Protein AF-A0A2K0VWP2-F1 (afdb_monomer_lite)

Structure (mmCIF, N/CA/C/O backbone):
data_AF-A0A2K0VWP2-F1
#
_entry.id   AF-A0A2K0VWP2-F1
#
loop_
_atom_site.group_PDB
_atom_site.id
_atom_site.type_symbol
_atom_site.label_atom_id
_atom_site.label_alt_id
_atom_site.label_comp_id
_atom_site.label_asym_id
_atom_site.label_entity_id
_atom_site.label_seq_id
_atom_site.pdbx_PDB_ins_code
_atom_site.Cartn_x
_atom_site.Cartn_y
_atom_site.Cartn_z
_atom_site.occupancy
_atom_site.B_iso_or_equiv
_atom_site.auth_seq_id
_atom_site.auth_comp_id
_atom_site.auth_asym_id
_atom_site.auth_atom_id
_atom_site.pdbx_PDB_model_num
ATOM 1 N N . MET A 1 1 ? -2.428 -5.041 16.290 1.00 59.75 1 MET A N 1
ATOM 2 C CA . MET A 1 1 ? -1.258 -4.763 15.422 1.00 59.75 1 MET A CA 1
ATOM 3 C C . MET A 1 1 ? -1.230 -5.791 14.302 1.00 59.75 1 MET A C 1
ATOM 5 O O . MET A 1 1 ? -1.858 -6.826 14.457 1.00 59.75 1 MET A O 1
ATOM 9 N N . SER A 1 2 ? -0.597 -5.506 13.161 1.00 80.12 2 SER A N 1
ATOM 10 C CA . SER A 1 2 ? -0.564 -6.436 12.016 1.00 80.12 2 SER A CA 1
ATOM 11 C C . SER A 1 2 ? 0.676 -7.342 11.972 1.00 80.12 2 SER A C 1
ATOM 13 O O . SER A 1 2 ? 0.834 -8.120 11.036 1.00 80.12 2 SER A O 1
ATOM 15 N N . ALA A 1 3 ? 1.562 -7.227 12.959 1.00 86.00 3 ALA A N 1
ATOM 16 C CA . ALA A 1 3 ? 2.746 -8.056 13.152 1.00 86.00 3 ALA A CA 1
ATOM 17 C C . ALA A 1 3 ? 2.994 -8.218 14.659 1.00 86.00 3 ALA A C 1
ATOM 19 O O . ALA A 1 3 ? 2.588 -7.343 15.436 1.00 86.00 3 ALA A O 1
ATOM 20 N N . GLU A 1 4 ? 3.650 -9.310 15.047 1.00 85.88 4 GLU A N 1
ATOM 21 C CA . 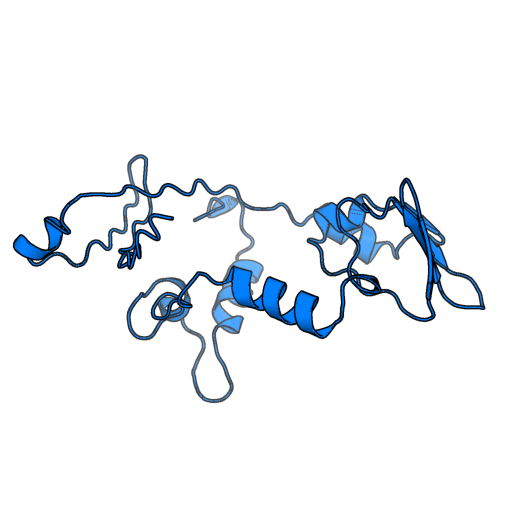GLU A 1 4 ? 4.063 -9.547 16.430 1.00 85.88 4 GLU A CA 1
ATOM 22 C C . GLU A 1 4 ? 5.309 -8.728 16.776 1.00 85.88 4 GLU A C 1
ATOM 24 O O . GLU A 1 4 ? 6.109 -8.373 15.909 1.00 85.88 4 GLU A O 1
ATOM 29 N N . GLY A 1 5 ? 5.481 -8.401 18.059 1.00 85.50 5 GLY A N 1
ATOM 30 C CA . GLY A 1 5 ? 6.591 -7.552 18.505 1.00 85.50 5 GLY A CA 1
ATOM 31 C C . GLY A 1 5 ? 7.973 -8.137 18.195 1.00 85.50 5 GLY A C 1
ATOM 32 O O . GLY A 1 5 ? 8.905 -7.384 17.926 1.00 85.50 5 GLY A O 1
ATOM 33 N N . GLU A 1 6 ? 8.094 -9.466 18.190 1.00 90.00 6 GLU A N 1
ATOM 34 C CA . GLU A 1 6 ? 9.334 -10.185 17.867 1.00 90.00 6 GLU A CA 1
ATOM 35 C C . GLU A 1 6 ? 9.682 -10.181 16.371 1.00 90.00 6 GLU A C 1
ATOM 37 O O . GLU A 1 6 ? 10.857 -10.278 16.017 1.00 90.00 6 GLU A O 1
ATOM 42 N N . ASP A 1 7 ? 8.691 -9.968 15.501 1.00 89.44 7 ASP A N 1
ATOM 43 C CA . ASP A 1 7 ? 8.871 -9.918 14.045 1.00 89.44 7 ASP A CA 1
ATOM 44 C C . ASP A 1 7 ? 9.256 -8.518 13.541 1.00 89.44 7 ASP A C 1
ATOM 46 O O . ASP A 1 7 ? 9.589 -8.327 12.366 1.00 89.44 7 ASP A O 1
ATOM 50 N N . VAL A 1 8 ? 9.193 -7.504 14.410 1.00 89.62 8 VAL A N 1
ATOM 51 C CA . VAL A 1 8 ? 9.391 -6.104 14.033 1.00 89.62 8 VAL A CA 1
ATOM 52 C C . VAL A 1 8 ? 10.726 -5.592 14.556 1.00 89.62 8 VAL A C 1
ATOM 54 O O . VAL A 1 8 ? 10.998 -5.549 15.752 1.00 89.62 8 VAL A O 1
ATOM 57 N N . SER A 1 9 ? 11.557 -5.090 13.641 1.00 92.44 9 SER A N 1
ATOM 58 C CA . SER A 1 9 ? 12.773 -4.367 14.011 1.00 92.44 9 SER A CA 1
ATOM 59 C C . SER A 1 9 ? 12.442 -3.169 14.906 1.00 92.44 9 SER A C 1
ATOM 61 O O . SER A 1 9 ? 11.698 -2.274 14.496 1.00 92.44 9 SER A O 1
ATOM 63 N N . LEU A 1 10 ? 13.077 -3.090 16.081 1.00 93.94 10 LEU A N 1
ATOM 64 C CA . LEU A 1 10 ? 12.957 -1.940 16.984 1.00 93.94 10 LEU A CA 1
ATOM 65 C C . LEU A 1 10 ? 13.283 -0.619 16.275 1.00 93.94 10 LEU A C 1
ATOM 67 O O . LEU A 1 10 ? 12.583 0.372 16.460 1.00 93.94 10 LEU A O 1
ATOM 71 N N . LEU A 1 11 ? 14.307 -0.608 15.416 1.00 94.38 11 LEU A N 1
ATOM 72 C CA . LEU A 1 11 ? 14.656 0.574 14.628 1.00 94.38 11 LEU A CA 1
ATOM 73 C C . LEU A 1 11 ? 13.501 0.989 13.706 1.00 94.38 11 LEU A C 1
ATOM 75 O O . LEU A 1 11 ? 13.171 2.169 13.630 1.00 94.38 11 LEU A O 1
ATOM 79 N N . SER A 1 12 ? 12.862 0.029 13.032 1.00 89.81 12 SER A N 1
ATOM 80 C CA . SER A 1 12 ? 11.698 0.301 12.179 1.00 89.81 12 SER A CA 1
ATOM 81 C C . SER A 1 12 ? 10.517 0.839 12.991 1.00 89.81 12 SER A C 1
ATOM 83 O O . SER A 1 12 ? 9.911 1.839 12.602 1.00 89.81 12 SER A O 1
ATOM 85 N N . ALA A 1 13 ? 10.235 0.240 14.151 1.00 90.81 13 ALA A N 1
ATOM 86 C CA . ALA A 1 13 ? 9.191 0.708 15.057 1.00 90.81 13 ALA A CA 1
ATOM 87 C C . ALA A 1 13 ? 9.438 2.160 15.504 1.00 90.81 13 ALA A C 1
ATOM 89 O O . ALA A 1 13 ? 8.548 3.002 15.385 1.00 90.81 13 ALA A O 1
ATOM 90 N N . VAL A 1 14 ? 10.666 2.484 15.926 1.00 92.00 14 VAL A N 1
ATOM 91 C CA . VAL A 1 14 ? 11.055 3.846 16.326 1.00 92.00 14 VAL A CA 1
ATOM 92 C C . VAL A 1 14 ? 10.947 4.824 15.159 1.00 92.00 14 VAL A C 1
ATOM 94 O O . VAL A 1 14 ? 10.426 5.920 15.343 1.00 92.00 14 VAL A O 1
ATOM 97 N N . ILE A 1 15 ? 11.374 4.443 13.950 1.00 91.44 15 ILE A N 1
ATOM 98 C CA . ILE A 1 15 ? 11.230 5.289 12.755 1.00 91.44 15 ILE A CA 1
ATOM 99 C C . ILE A 1 15 ? 9.754 5.576 12.460 1.00 91.44 15 ILE A C 1
ATOM 101 O O . ILE A 1 15 ? 9.414 6.711 12.131 1.00 91.44 15 ILE A O 1
ATOM 105 N N . ASN A 1 16 ? 8.871 4.582 12.581 1.00 89.06 16 ASN A N 1
ATOM 106 C CA . ASN A 1 16 ? 7.441 4.775 12.343 1.00 89.06 16 ASN A CA 1
ATOM 107 C C . ASN A 1 16 ? 6.817 5.740 13.357 1.00 89.06 16 ASN A C 1
ATOM 109 O O . ASN A 1 16 ? 6.048 6.608 12.953 1.00 89.06 16 ASN A O 1
ATOM 113 N N . VAL A 1 17 ? 7.196 5.653 14.635 1.00 91.06 17 VAL A N 1
ATOM 114 C CA . VAL A 1 17 ? 6.761 6.621 15.657 1.00 91.06 17 VAL A CA 1
ATOM 115 C C . VAL A 1 17 ? 7.359 8.002 15.391 1.00 91.06 17 VAL A C 1
ATOM 117 O O . VAL A 1 17 ? 6.645 8.995 15.414 1.00 91.06 17 VAL A O 1
ATOM 120 N N . ALA A 1 18 ? 8.653 8.090 15.077 1.00 90.31 18 ALA A N 1
ATOM 121 C CA . ALA A 1 18 ? 9.325 9.360 14.798 1.00 90.31 18 ALA A CA 1
ATOM 122 C C . ALA A 1 18 ? 8.698 10.113 13.609 1.00 90.31 18 ALA A C 1
ATOM 124 O O . ALA A 1 18 ? 8.702 11.341 13.580 1.00 90.31 18 ALA A O 1
ATOM 125 N N . ARG A 1 19 ? 8.128 9.384 12.643 1.00 89.25 19 ARG A N 1
ATOM 126 C CA . ARG A 1 19 ? 7.453 9.937 11.458 1.00 89.25 19 ARG A CA 1
ATOM 127 C C . ARG A 1 19 ? 6.053 10.485 11.719 1.00 89.25 19 ARG A C 1
ATOM 129 O O . ARG A 1 19 ? 5.475 11.059 10.804 1.00 89.25 19 ARG A O 1
ATOM 136 N N . THR A 1 20 ? 5.500 10.318 12.918 1.00 88.44 20 THR A N 1
ATOM 137 C CA . THR A 1 20 ? 4.197 10.911 13.255 1.00 88.44 20 THR A CA 1
ATOM 138 C C . THR A 1 20 ? 4.290 12.380 13.639 1.00 88.44 20 THR A C 1
ATOM 140 O O . THR A 1 20 ? 3.258 13.000 13.871 1.00 88.44 20 THR A O 1
ATOM 143 N N . GLY A 1 21 ? 5.505 12.901 13.821 1.00 83.69 21 GLY A N 1
ATOM 144 C CA . GLY A 1 21 ? 5.729 14.317 14.070 1.00 83.69 21 GLY A CA 1
ATOM 145 C C . GLY A 1 21 ? 5.752 15.123 12.775 1.00 83.69 21 GLY A C 1
ATOM 146 O O . GLY A 1 21 ? 6.066 14.605 11.703 1.00 83.69 21 GLY A O 1
ATOM 147 N N . ASP A 1 22 ? 5.478 16.410 12.909 1.00 81.25 22 ASP A N 1
ATOM 148 C CA . ASP A 1 22 ? 5.620 17.426 11.870 1.00 81.25 22 ASP A CA 1
ATOM 149 C C . ASP A 1 22 ? 6.405 18.625 12.462 1.00 81.25 22 ASP A C 1
ATOM 151 O O . ASP A 1 22 ? 6.821 18.565 13.625 1.00 81.25 22 ASP A O 1
ATOM 155 N N . PRO A 1 23 ? 6.697 19.695 11.699 1.00 80.31 23 PRO A N 1
ATOM 156 C CA . PRO A 1 23 ? 7.452 20.836 12.222 1.00 80.31 23 PRO A CA 1
ATOM 157 C C . PRO A 1 23 ? 6.827 21.526 13.449 1.00 80.31 23 PRO A C 1
ATOM 159 O O . PRO A 1 23 ? 7.549 22.189 14.193 1.00 80.31 23 PRO A O 1
ATOM 162 N N . GLU A 1 24 ? 5.519 21.376 13.671 1.00 82.69 24 GLU A N 1
ATOM 163 C CA . GLU A 1 24 ? 4.767 22.001 14.765 1.00 82.69 24 GLU A CA 1
ATOM 164 C C . GLU A 1 24 ? 4.491 21.018 15.920 1.00 82.69 24 GLU A C 1
ATOM 166 O O . GLU A 1 24 ? 4.395 21.425 17.082 1.00 82.69 24 GLU A O 1
ATOM 171 N N . THR A 1 25 ? 4.438 19.713 15.633 1.00 80.00 25 THR A N 1
ATOM 172 C CA . THR A 1 25 ? 4.038 18.662 16.578 1.00 80.00 25 THR A CA 1
ATOM 173 C C . THR A 1 25 ? 5.139 17.624 16.787 1.00 80.00 25 THR A C 1
ATOM 175 O O . THR A 1 25 ? 5.564 16.932 15.862 1.00 80.00 25 THR A O 1
ATOM 178 N N . LYS A 1 26 ? 5.570 17.429 18.042 1.00 85.56 26 LYS A N 1
ATOM 179 C CA . LYS A 1 26 ? 6.543 16.377 18.384 1.00 85.56 26 LYS A CA 1
ATOM 180 C C . LYS A 1 26 ? 5.978 14.981 18.109 1.00 85.56 26 LYS A C 1
ATOM 182 O O . LYS A 1 26 ? 4.847 14.671 18.479 1.00 85.56 26 LYS A O 1
ATOM 187 N N . ALA A 1 27 ? 6.825 14.122 17.548 1.00 87.88 27 ALA A N 1
ATOM 188 C CA . ALA A 1 27 ? 6.541 12.704 17.385 1.00 87.88 27 ALA A CA 1
ATOM 189 C C . ALA A 1 27 ? 6.257 12.033 18.734 1.00 87.88 27 ALA A C 1
ATOM 191 O O . ALA A 1 27 ? 6.979 12.254 19.711 1.00 87.88 27 ALA A O 1
ATOM 192 N N . ARG A 1 28 ? 5.205 11.215 18.784 1.00 87.50 28 ARG A N 1
ATOM 193 C CA . ARG A 1 28 ? 4.745 10.548 20.005 1.00 87.50 28 ARG A CA 1
ATOM 194 C C . ARG A 1 28 ? 3.882 9.339 19.646 1.00 87.50 28 ARG A C 1
ATOM 196 O O . ARG A 1 28 ? 3.167 9.370 18.644 1.00 87.50 28 ARG A O 1
ATOM 203 N N . MET A 1 29 ? 3.936 8.288 20.460 1.00 86.19 29 MET A N 1
ATOM 204 C CA . MET A 1 29 ? 3.212 7.037 20.194 1.00 86.19 29 MET A CA 1
ATOM 205 C C . MET A 1 29 ? 1.695 7.254 20.124 1.00 86.19 29 MET A C 1
ATOM 207 O O . MET A 1 29 ? 1.011 6.637 19.312 1.00 86.19 29 MET A O 1
ATOM 211 N N . GLU A 1 30 ? 1.180 8.195 20.912 1.00 86.88 30 GLU A N 1
ATOM 212 C CA . GLU A 1 30 ? -0.241 8.516 21.022 1.00 86.88 30 GLU A CA 1
ATOM 213 C C . GLU A 1 30 ? -0.854 8.953 19.686 1.00 86.88 30 GLU A C 1
ATOM 215 O O . GLU A 1 30 ? -2.051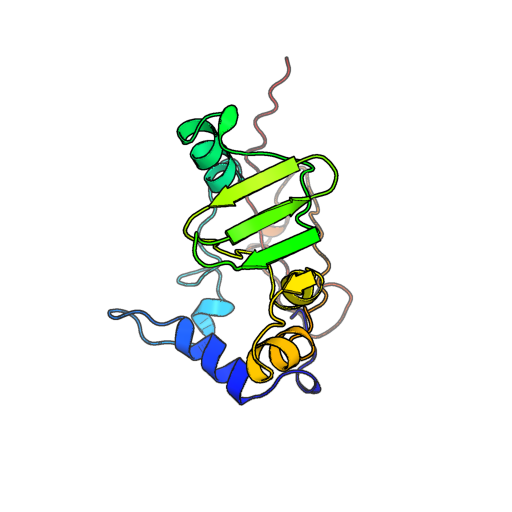 8.773 19.478 1.00 86.88 30 GLU A O 1
ATOM 220 N N . MET A 1 31 ? -0.047 9.477 18.753 1.00 85.50 31 MET A N 1
ATOM 221 C CA . MET A 1 31 ? -0.532 9.817 17.411 1.00 85.50 31 MET A CA 1
ATOM 222 C C . MET A 1 31 ? -0.983 8.576 16.634 1.00 85.50 31 MET A C 1
ATOM 224 O O . MET A 1 31 ? -1.891 8.681 15.815 1.00 85.50 31 MET A O 1
ATOM 228 N N . LEU A 1 32 ? -0.385 7.407 16.878 1.00 85.75 32 LEU A N 1
ATOM 229 C CA . LEU A 1 32 ? -0.740 6.158 16.194 1.00 85.75 32 LEU A CA 1
ATOM 230 C C . LEU A 1 32 ? -1.931 5.448 16.838 1.00 85.75 32 LEU A C 1
ATOM 232 O O . LEU A 1 32 ? -2.621 4.690 16.160 1.00 85.75 32 LEU A O 1
ATOM 236 N N . THR A 1 33 ? -2.145 5.651 18.138 1.00 83.81 33 THR A N 1
ATOM 237 C CA . THR A 1 33 ? -3.098 4.852 18.919 1.00 83.81 33 THR A CA 1
ATOM 238 C C . THR A 1 33 ? -4.399 5.579 19.208 1.00 83.81 33 THR A C 1
ATOM 240 O O . THR A 1 33 ? -5.442 4.935 19.273 1.00 83.81 33 THR A O 1
ATOM 243 N N . ASN A 1 34 ? -4.361 6.900 19.395 1.00 84.12 34 ASN A N 1
ATOM 244 C CA . ASN A 1 34 ? -5.513 7.625 19.912 1.00 84.12 34 ASN A CA 1
ATOM 245 C C . ASN A 1 34 ? -6.480 8.040 18.805 1.00 84.12 34 ASN A C 1
ATOM 247 O O . ASN A 1 3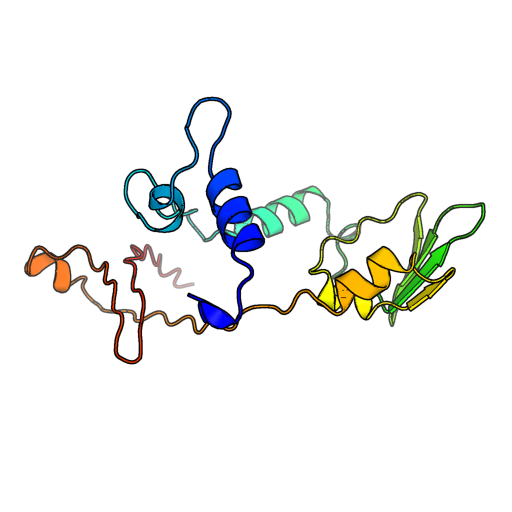4 ? -6.082 8.473 17.720 1.00 84.12 34 ASN A O 1
ATOM 251 N N . VAL A 1 35 ? -7.771 7.998 19.143 1.00 81.56 35 VAL A N 1
ATOM 252 C CA . VAL A 1 35 ? -8.816 8.652 18.352 1.00 81.56 35 VAL A CA 1
ATOM 253 C C . VAL A 1 35 ? -8.758 10.162 18.543 1.00 81.56 35 VAL A C 1
ATOM 255 O O . VAL A 1 35 ? -8.630 10.881 17.571 1.00 81.56 35 VAL A O 1
ATOM 258 N N . LYS A 1 36 ? -8.814 10.668 19.778 1.00 82.94 36 LYS A N 1
ATOM 259 C CA . LYS A 1 36 ? -8.789 12.117 20.030 1.00 82.94 36 LYS A CA 1
ATOM 260 C C . LYS A 1 36 ? -7.362 12.667 19.981 1.00 82.94 36 LYS A C 1
ATOM 262 O O . LYS A 1 36 ? -6.492 12.145 20.685 1.00 82.94 36 LYS A O 1
ATOM 267 N N . ASN A 1 37 ? -7.147 13.761 19.251 1.00 82.25 37 ASN A N 1
ATOM 268 C CA . ASN A 1 37 ? -5.838 14.381 19.021 1.00 82.25 37 ASN A CA 1
ATOM 269 C C . ASN A 1 37 ? -4.799 13.399 18.439 1.00 82.25 37 ASN A C 1
ATOM 271 O O . ASN A 1 37 ? -3.610 13.473 18.781 1.00 82.25 37 ASN A O 1
ATOM 275 N N . GLY A 1 38 ? -5.261 12.447 17.626 1.00 84.62 38 GLY A N 1
ATOM 276 C CA . GLY A 1 38 ? -4.453 11.387 17.028 1.00 84.62 38 GLY A CA 1
ATOM 277 C C . GLY A 1 38 ? -4.875 11.090 15.589 1.00 84.62 38 GLY A C 1
ATOM 278 O O . GLY A 1 38 ? -5.780 11.714 15.041 1.00 84.62 38 GLY A O 1
ATOM 279 N N . SER A 1 39 ? -4.210 10.128 14.950 1.00 82.56 39 SER A N 1
ATOM 280 C CA . SER A 1 39 ? -4.395 9.827 13.518 1.00 82.56 39 SER A CA 1
ATOM 281 C C . SER A 1 39 ? -5.744 9.195 13.158 1.00 82.56 39 SER A C 1
ATOM 283 O O . SER A 1 39 ? -6.060 9.061 11.976 1.00 82.56 39 SER A O 1
ATOM 285 N N . LEU A 1 40 ? -6.538 8.798 14.154 1.00 84.19 40 LEU A N 1
ATOM 286 C CA . LEU A 1 40 ? -7.823 8.125 13.960 1.00 84.19 40 LEU A CA 1
ATOM 287 C C . LEU A 1 40 ? -9.031 9.056 14.169 1.00 84.19 40 LEU A C 1
ATOM 289 O O . LEU A 1 40 ? -10.167 8.578 14.128 1.00 84.19 40 LEU A O 1
ATOM 293 N N . GLU A 1 41 ? -8.794 10.353 14.399 1.00 85.31 41 GLU A N 1
ATOM 294 C CA . GLU A 1 41 ? -9.822 11.342 14.756 1.00 85.31 41 GLU A CA 1
ATOM 295 C C . GLU A 1 41 ? -10.819 11.594 13.626 1.00 85.31 41 GLU A C 1
ATOM 297 O O . GLU A 1 41 ? -12.038 11.548 13.817 1.00 85.31 41 GLU A O 1
ATOM 302 N N . GLU A 1 42 ? -10.290 11.844 12.432 1.00 86.12 42 GLU A N 1
ATOM 303 C CA . GLU A 1 42 ? -11.075 12.303 11.299 1.00 86.12 42 GLU A CA 1
ATOM 304 C C . GLU A 1 42 ? -11.399 11.175 10.325 1.00 86.12 42 GLU A C 1
ATOM 306 O O . GLU A 1 42 ? -10.655 10.207 10.131 1.00 86.12 42 GLU A O 1
ATOM 311 N N . ARG A 1 43 ? -12.552 11.311 9.670 1.00 85.44 43 ARG A N 1
ATOM 312 C CA . ARG A 1 43 ? -12.986 10.409 8.606 1.00 85.44 43 ARG A CA 1
ATOM 313 C C . ARG A 1 43 ? -13.475 11.229 7.430 1.00 85.44 43 ARG A C 1
ATOM 315 O O . ARG A 1 43 ? -14.166 12.226 7.599 1.00 85.44 43 ARG A O 1
ATOM 322 N N . ILE A 1 44 ? -13.160 10.753 6.234 1.00 88.75 44 ILE A N 1
ATOM 323 C CA . ILE A 1 44 ? -13.645 11.349 4.992 1.00 88.75 44 ILE A CA 1
ATOM 324 C C . ILE A 1 44 ? -15.067 10.855 4.740 1.00 88.75 44 ILE A C 1
ATOM 326 O O . ILE A 1 44 ? -15.308 9.645 4.669 1.00 88.75 44 ILE A O 1
ATOM 330 N N . GLU A 1 45 ? -15.999 11.790 4.584 1.00 88.50 45 GLU A N 1
ATOM 331 C CA . GLU A 1 45 ? -17.374 11.493 4.194 1.00 88.50 45 GLU A CA 1
ATOM 332 C C . GLU A 1 45 ? -17.413 10.794 2.822 1.00 88.50 45 GLU A C 1
ATOM 334 O O . GLU A 1 45 ? -16.690 11.148 1.888 1.00 88.50 45 GLU A O 1
ATOM 339 N N . GLY A 1 46 ? -18.204 9.723 2.713 1.00 87.88 46 GLY A N 1
ATOM 340 C CA . GLY A 1 46 ? -18.216 8.845 1.534 1.00 87.88 46 GLY A CA 1
ATOM 341 C C . GLY A 1 46 ? -16.987 7.929 1.397 1.00 87.88 46 GLY A C 1
ATOM 342 O O . GLY A 1 46 ? -16.933 7.113 0.479 1.00 87.88 46 GLY A O 1
ATOM 343 N N . GLY A 1 47 ? -16.029 8.010 2.323 1.00 90.50 47 GLY A N 1
ATOM 344 C CA . GLY A 1 47 ? -14.876 7.120 2.418 1.00 90.50 47 GLY A CA 1
ATOM 345 C C . GLY A 1 47 ? -13.605 7.643 1.731 1.00 90.50 47 GLY A C 1
ATOM 346 O O . GLY A 1 47 ? -13.666 8.382 0.747 1.00 90.50 47 GLY A O 1
ATOM 347 N N . PRO A 1 48 ? -12.416 7.222 2.208 1.00 92.38 48 PRO A N 1
ATOM 348 C CA . PRO A 1 48 ? -11.128 7.730 1.721 1.00 92.38 48 PRO A CA 1
ATOM 349 C C . PRO A 1 48 ? -10.833 7.372 0.256 1.00 92.38 48 PRO A C 1
ATOM 351 O O . PRO A 1 48 ? -10.065 8.067 -0.406 1.00 92.38 48 PRO A O 1
ATOM 354 N N . GLN A 1 49 ? -11.479 6.331 -0.283 1.00 94.75 49 GLN A N 1
ATOM 355 C CA . GLN A 1 49 ? -11.366 5.939 -1.693 1.00 94.75 49 GLN A CA 1
ATOM 356 C C . GLN A 1 49 ? -11.773 7.057 -2.664 1.00 94.75 49 GLN A C 1
ATOM 358 O O . GLN A 1 49 ? -11.256 7.121 -3.779 1.00 94.75 49 GLN A O 1
ATOM 363 N N . ASN A 1 50 ? -12.641 7.978 -2.227 1.00 94.81 50 ASN A N 1
ATOM 364 C CA . ASN A 1 50 ? -13.085 9.104 -3.042 1.00 94.81 50 ASN A CA 1
ATOM 365 C C . ASN A 1 50 ? -11.940 10.031 -3.454 1.00 94.81 50 ASN A C 1
ATOM 367 O O . ASN A 1 50 ? -12.050 10.672 -4.495 1.00 94.81 50 ASN A O 1
ATOM 371 N N . ILE A 1 51 ? -10.836 10.084 -2.698 1.00 95.00 51 ILE A N 1
ATOM 372 C CA . ILE A 1 51 ? -9.646 10.840 -3.114 1.00 95.00 51 ILE A CA 1
ATOM 373 C C . ILE A 1 51 ? -9.118 10.277 -4.438 1.00 95.00 51 ILE A C 1
ATOM 375 O O . ILE A 1 51 ? -8.951 11.019 -5.403 1.00 95.00 51 ILE A O 1
ATOM 379 N N . ALA A 1 52 ? -8.896 8.962 -4.504 1.00 95.19 52 ALA A N 1
ATOM 380 C CA . ALA A 1 52 ? -8.372 8.307 -5.699 1.00 95.19 52 ALA A CA 1
ATOM 381 C C . ALA A 1 52 ? -9.359 8.387 -6.874 1.00 95.19 52 ALA A C 1
ATOM 383 O O . ALA A 1 52 ? -8.947 8.693 -7.990 1.00 95.19 52 ALA A O 1
ATOM 384 N N . ILE A 1 53 ? -10.656 8.178 -6.614 1.00 95.06 53 ILE A N 1
ATOM 385 C CA . ILE A 1 53 ? -11.711 8.253 -7.639 1.00 95.06 53 ILE A CA 1
ATOM 386 C C . ILE A 1 53 ? -11.774 9.660 -8.248 1.00 95.06 53 ILE A C 1
ATOM 388 O O . ILE A 1 53 ? -11.657 9.806 -9.461 1.00 95.06 53 ILE A O 1
ATOM 392 N N . LYS A 1 54 ? -11.859 10.708 -7.419 1.00 95.38 54 LYS A N 1
ATOM 393 C CA . LYS A 1 54 ? -11.933 12.100 -7.898 1.00 95.38 54 LYS A CA 1
ATOM 394 C C . LYS A 1 54 ? -10.661 12.545 -8.620 1.00 95.38 54 LYS A C 1
ATOM 396 O O . LYS A 1 54 ? -10.728 13.368 -9.530 1.00 95.38 54 LYS A O 1
ATOM 401 N N . LEU A 1 55 ? -9.492 12.033 -8.227 1.00 96.31 55 LEU A N 1
ATOM 402 C CA . LEU A 1 55 ? -8.249 12.280 -8.963 1.00 96.31 55 LEU A CA 1
ATOM 403 C C . LEU A 1 55 ? -8.267 11.599 -10.336 1.00 96.31 55 LEU A C 1
ATOM 405 O O . LEU A 1 55 ? -7.889 12.232 -11.319 1.00 96.31 55 LEU A O 1
ATOM 409 N N . ALA A 1 56 ? -8.745 10.355 -10.422 1.00 95.88 56 ALA A N 1
ATOM 410 C CA . ALA A 1 56 ? -8.890 9.651 -11.695 1.00 95.88 56 ALA A CA 1
ATOM 411 C C . ALA A 1 56 ? -9.877 10.363 -12.637 1.00 95.88 56 ALA A C 1
ATOM 413 O O . ALA A 1 56 ? -9.564 10.547 -13.810 1.00 95.88 56 ALA A O 1
ATOM 414 N N . GLU A 1 57 ? -11.012 10.845 -12.120 1.00 95.25 57 GLU A N 1
ATOM 415 C CA . GLU A 1 57 ? -11.978 11.653 -12.883 1.00 95.25 57 GLU A CA 1
ATOM 416 C C . GLU A 1 57 ? -11.329 12.908 -13.484 1.00 95.25 57 GLU A C 1
ATOM 418 O O . GLU 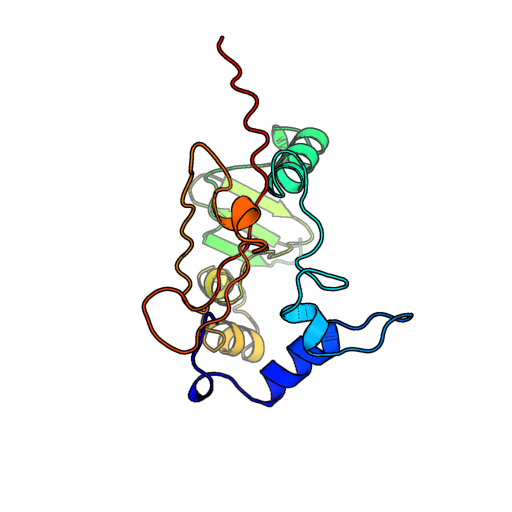A 1 57 ? -11.529 13.209 -14.658 1.00 95.25 57 GLU A O 1
ATOM 423 N N . ARG A 1 58 ? -10.504 13.621 -12.702 1.00 96.81 58 ARG A N 1
ATOM 424 C CA . ARG A 1 58 ? -9.793 14.826 -13.166 1.00 96.81 58 ARG A CA 1
ATOM 425 C C . ARG A 1 58 ? -8.731 14.538 -14.225 1.00 96.81 58 ARG A C 1
ATOM 427 O O . ARG A 1 58 ? -8.477 15.398 -15.061 1.00 96.81 58 ARG A O 1
ATOM 434 N N . LEU A 1 59 ? -8.092 13.370 -14.172 1.00 95.94 59 LEU A N 1
ATOM 435 C CA . LEU A 1 59 ? -7.090 12.947 -15.156 1.00 95.94 59 LEU A CA 1
ATOM 436 C C . LEU A 1 59 ? -7.716 12.458 -16.472 1.00 95.94 59 LEU A C 1
ATOM 438 O O . LEU A 1 59 ? -7.018 12.399 -17.485 1.00 95.94 59 LEU A O 1
ATOM 442 N N . GLY A 1 60 ? -9.005 12.112 -16.458 1.00 93.25 60 GLY A N 1
ATOM 443 C CA . GLY A 1 60 ? -9.732 11.568 -17.601 1.00 93.25 60 GLY A CA 1
ATOM 444 C C . GLY A 1 60 ? -9.578 10.051 -17.758 1.00 93.25 60 GLY A C 1
ATOM 445 O O . GLY A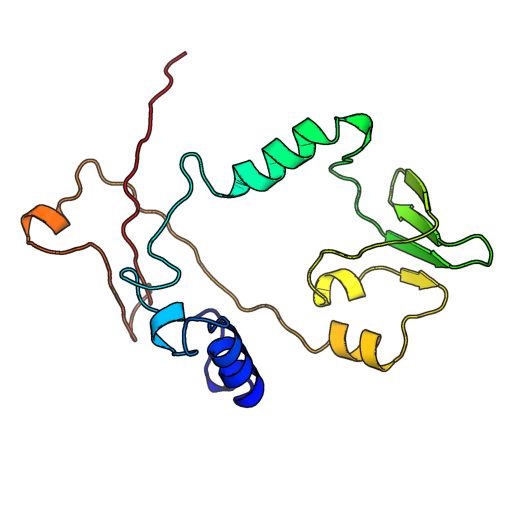 1 60 ? -8.576 9.449 -17.358 1.00 93.25 60 GLY A O 1
ATOM 446 N N . SER A 1 61 ? -10.585 9.427 -18.378 1.00 87.75 61 SER A N 1
ATOM 447 C CA . SER A 1 61 ? -10.669 7.971 -18.579 1.00 87.75 61 SER A CA 1
ATOM 448 C C . SER A 1 61 ? -9.522 7.400 -19.408 1.00 87.75 61 SER A C 1
ATOM 450 O O . SER A 1 61 ? -9.115 6.263 -19.193 1.00 87.75 61 SER A O 1
ATOM 452 N N . ASP A 1 62 ? -8.972 8.191 -20.325 1.00 89.50 62 ASP A N 1
ATOM 453 C CA . ASP A 1 62 ? -7.939 7.727 -21.256 1.00 89.50 62 ASP A CA 1
ATOM 454 C C . ASP A 1 62 ? -6.552 7.645 -20.594 1.00 89.50 62 ASP A C 1
ATOM 456 O O . ASP A 1 62 ? -5.651 6.962 -21.093 1.00 89.50 62 ASP A O 1
ATOM 460 N N . THR A 1 63 ? -6.389 8.301 -19.439 1.00 93.62 63 THR A N 1
ATOM 461 C CA . THR A 1 63 ? -5.142 8.338 -18.665 1.00 93.62 63 THR A CA 1
ATOM 462 C C . THR A 1 63 ? -5.025 7.146 -17.712 1.00 93.62 63 THR A C 1
ATOM 464 O O . THR A 1 63 ? -3.941 6.583 -17.548 1.00 93.62 63 THR A O 1
ATOM 467 N N . VAL A 1 64 ? -6.127 6.741 -17.072 1.00 94.81 64 VAL A N 1
ATOM 468 C CA . VAL A 1 64 ? -6.126 5.696 -16.036 1.00 94.81 64 VAL A CA 1
ATOM 469 C C . VAL A 1 64 ? -6.594 4.363 -16.612 1.00 94.81 64 VAL A C 1
ATOM 471 O O . VAL A 1 64 ? -7.762 4.182 -16.937 1.00 94.81 64 VAL A O 1
ATOM 474 N N . ARG A 1 65 ? -5.686 3.385 -16.677 1.00 93.81 65 ARG A N 1
ATOM 475 C CA . ARG A 1 65 ? -5.987 2.030 -17.165 1.00 93.81 65 ARG A CA 1
ATOM 476 C C . ARG A 1 65 ? -6.137 1.054 -16.002 1.00 93.81 65 ARG A C 1
ATOM 478 O O . ARG A 1 65 ? -5.171 0.767 -15.298 1.00 93.81 65 ARG A O 1
ATOM 485 N N . LEU A 1 66 ? -7.346 0.531 -15.808 1.00 94.69 66 LEU A N 1
ATOM 486 C CA . LEU A 1 66 ? -7.632 -0.538 -14.845 1.00 94.69 66 LEU A CA 1
ATOM 487 C C . LEU A 1 66 ? -7.393 -1.916 -15.473 1.00 94.69 66 LEU A C 1
ATOM 489 O O . LEU A 1 66 ? -7.294 -2.035 -16.690 1.00 94.69 66 LEU A O 1
ATOM 493 N N . GLN A 1 67 ? -7.284 -2.958 -14.637 1.00 95.38 67 GLN A N 1
ATOM 494 C CA . GLN A 1 67 ? -7.031 -4.342 -15.083 1.00 95.38 67 GLN A CA 1
ATOM 495 C C . GLN A 1 67 ? -5.796 -4.482 -15.997 1.00 95.38 67 GLN A C 1
ATOM 497 O O . GLN A 1 67 ? -5.706 -5.393 -16.813 1.00 95.38 67 GLN A O 1
ATOM 502 N N . ALA A 1 68 ? -4.829 -3.578 -15.838 1.00 96.31 68 ALA A N 1
ATOM 503 C CA . ALA A 1 68 ? -3.642 -3.469 -16.673 1.00 96.31 68 ALA A CA 1
ATOM 504 C C . ALA A 1 68 ? -2.377 -3.731 -15.831 1.00 96.31 68 ALA A C 1
ATOM 506 O O . ALA A 1 68 ? -1.615 -2.800 -15.557 1.00 96.31 68 ALA A O 1
ATOM 507 N N . PRO A 1 69 ? -2.146 -4.972 -15.355 1.00 97.31 69 PRO A N 1
ATOM 508 C CA . PRO A 1 69 ? -0.969 -5.277 -14.552 1.00 97.31 69 PRO A CA 1
ATOM 509 C C . PRO A 1 69 ? 0.309 -5.097 -15.381 1.00 97.31 69 PRO A C 1
ATOM 511 O O . PRO A 1 69 ? 0.455 -5.667 -16.464 1.00 97.31 69 PRO A O 1
ATOM 514 N N . VAL A 1 70 ? 1.254 -4.319 -14.853 1.00 98.12 70 VAL A N 1
ATOM 515 C CA . VAL A 1 70 ? 2.603 -4.205 -15.419 1.00 98.12 70 VAL A CA 1
ATOM 516 C C . VAL A 1 70 ? 3.364 -5.498 -15.135 1.00 98.12 70 VAL A C 1
ATOM 518 O O . VAL A 1 70 ? 3.423 -5.950 -13.991 1.00 98.12 70 VAL A O 1
ATOM 521 N N . ARG A 1 71 ? 3.955 -6.087 -16.176 1.00 97.94 71 ARG A N 1
ATOM 522 C CA . ARG A 1 71 ? 4.760 -7.314 -16.093 1.00 97.94 71 ARG A CA 1
ATOM 523 C C . ARG A 1 71 ? 6.244 -7.036 -16.232 1.00 97.94 71 ARG A C 1
ATOM 525 O O . ARG A 1 71 ? 7.041 -7.673 -15.549 1.00 97.94 71 ARG A O 1
ATOM 532 N N . GLN A 1 72 ? 6.606 -6.111 -17.119 1.00 98.38 72 GLN A N 1
ATOM 533 C CA . GLN A 1 72 ? 7.998 -5.845 -17.460 1.00 98.38 72 GLN A CA 1
ATOM 534 C C . GLN A 1 72 ? 8.251 -4.354 -17.663 1.00 98.38 72 GLN A C 1
ATOM 536 O O . GLN A 1 72 ? 7.378 -3.621 -18.139 1.00 98.38 72 GLN A O 1
ATOM 541 N N . ILE A 1 73 ? 9.460 -3.918 -17.323 1.00 98.31 73 ILE A N 1
ATOM 542 C CA . ILE A 1 73 ? 9.952 -2.565 -17.573 1.00 98.31 73 ILE A CA 1
ATOM 543 C C . ILE A 1 73 ? 11.346 -2.676 -18.182 1.00 98.31 73 ILE A C 1
ATOM 545 O O . ILE A 1 73 ? 12.272 -3.174 -17.540 1.00 98.31 73 ILE A O 1
ATOM 549 N N . PHE A 1 74 ? 11.482 -2.189 -19.411 1.00 98.06 74 PHE A N 1
ATOM 550 C CA . PHE A 1 74 ? 12.752 -2.109 -20.122 1.00 98.06 74 PHE A CA 1
ATOM 551 C C . PHE A 1 74 ? 13.227 -0.663 -20.122 1.00 98.06 74 PHE A C 1
ATOM 553 O O . PHE A 1 74 ? 12.444 0.232 -20.423 1.00 98.06 74 PHE A O 1
ATOM 560 N N . GLN A 1 75 ? 14.492 -0.434 -19.809 1.00 97.06 75 GLN A N 1
ATOM 561 C CA . GLN A 1 75 ? 15.149 0.856 -19.924 1.00 97.06 75 GLN A CA 1
ATOM 562 C C . GLN A 1 75 ? 16.067 0.844 -21.145 1.00 97.06 75 GLN A C 1
ATOM 564 O O . GLN A 1 75 ? 16.829 -0.103 -21.349 1.00 97.06 75 GLN A O 1
ATOM 569 N N . ASN A 1 76 ? 15.995 1.900 -21.943 1.00 90.81 76 ASN A N 1
ATOM 570 C CA . ASN A 1 76 ? 16.870 2.155 -23.080 1.00 90.81 76 ASN A CA 1
ATOM 571 C C . ASN A 1 76 ? 17.283 3.635 -23.101 1.00 90.81 76 ASN A C 1
ATOM 573 O O . ASN A 1 76 ? 16.920 4.402 -22.205 1.00 90.81 76 ASN A O 1
ATOM 577 N N . ASP A 1 77 ? 18.035 4.034 -24.124 1.00 92.50 77 ASP A N 1
ATOM 578 C CA . ASP A 1 77 ? 18.518 5.413 -24.265 1.00 92.50 77 ASP A CA 1
ATOM 579 C C . ASP A 1 77 ? 17.367 6.431 -24.413 1.00 92.50 77 ASP A C 1
ATOM 581 O O . ASP A 1 77 ? 17.490 7.577 -23.984 1.00 92.50 77 ASP A O 1
ATOM 585 N N . ASP A 1 78 ? 16.210 5.992 -24.922 1.00 90.00 78 ASP A N 1
ATOM 586 C CA . ASP A 1 78 ? 15.007 6.812 -25.126 1.00 90.00 78 ASP A CA 1
ATOM 587 C C . ASP A 1 78 ? 14.064 6.854 -23.899 1.00 90.00 78 ASP A C 1
ATOM 589 O O . ASP A 1 78 ? 12.990 7.473 -23.935 1.00 90.00 78 ASP A O 1
ATOM 593 N N . GLY A 1 79 ? 14.438 6.198 -22.794 1.00 96.25 79 GLY A N 1
ATOM 594 C CA . GLY A 1 79 ? 13.675 6.145 -21.547 1.00 96.25 79 GLY A CA 1
ATOM 595 C C . GLY A 1 79 ? 13.253 4.727 -21.167 1.00 96.25 79 GLY A C 1
ATOM 596 O O . GLY A 1 79 ? 14.093 3.859 -20.944 1.00 96.25 79 GLY A O 1
ATOM 597 N N . TYR A 1 80 ? 11.946 4.507 -21.018 1.00 98.19 80 TYR A N 1
ATOM 598 C CA . TYR A 1 80 ? 11.379 3.260 -20.514 1.00 98.19 80 TYR A CA 1
ATOM 599 C C . TYR A 1 80 ? 10.238 2.747 -21.386 1.00 98.19 80 TYR A C 1
ATOM 601 O O . TYR A 1 80 ? 9.286 3.473 -21.673 1.00 98.19 80 TYR A O 1
ATOM 609 N N . LEU A 1 81 ? 10.282 1.456 -21.700 1.00 98.12 81 LEU A N 1
ATOM 610 C CA . LEU A 1 81 ? 9.170 0.704 -22.258 1.00 98.12 81 LEU A CA 1
ATOM 611 C C . LEU A 1 81 ? 8.515 -0.123 -21.147 1.00 98.12 81 LEU A C 1
ATOM 613 O O . LEU A 1 81 ? 9.106 -1.066 -20.618 1.00 98.12 81 LEU A O 1
ATOM 617 N N . VAL A 1 82 ? 7.274 0.217 -20.812 1.00 98.12 82 VAL A N 1
ATOM 618 C CA . VAL A 1 82 ? 6.449 -0.497 -19.831 1.00 98.12 82 VAL A CA 1
ATOM 619 C C . VAL A 1 82 ? 5.533 -1.465 -20.565 1.00 98.12 82 VAL A C 1
ATOM 621 O O . VAL A 1 82 ? 4.798 -1.063 -21.469 1.00 98.12 82 VAL A O 1
ATOM 624 N N . VAL A 1 83 ? 5.558 -2.735 -20.168 1.00 98.31 83 VAL A N 1
ATOM 625 C CA . VAL A 1 83 ? 4.803 -3.812 -20.814 1.00 98.31 83 VAL A CA 1
ATOM 626 C C . VAL A 1 83 ? 3.892 -4.493 -19.800 1.00 98.31 83 VAL A C 1
ATOM 628 O O . VAL A 1 83 ? 4.336 -4.918 -18.729 1.00 98.31 83 VAL A O 1
ATOM 631 N N . GLY A 1 84 ? 2.617 -4.617 -20.154 1.00 97.69 84 GLY A N 1
ATOM 632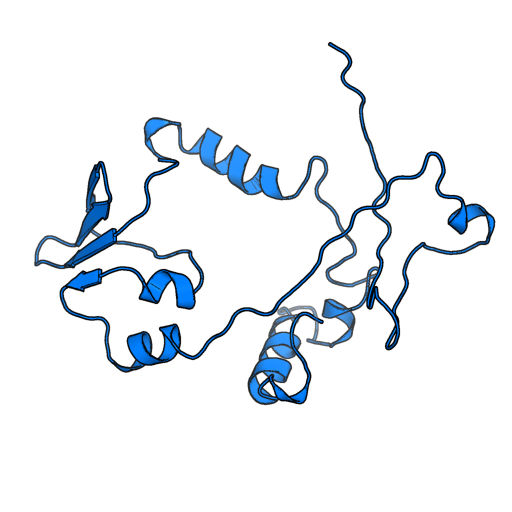 C CA . GLY A 1 84 ? 1.649 -5.465 -19.465 1.00 97.69 84 GLY A CA 1
ATOM 633 C C . GLY A 1 84 ? 1.013 -6.472 -20.419 1.00 97.69 84 GLY A C 1
ATOM 634 O O . GLY A 1 84 ? 1.435 -6.603 -21.566 1.00 97.69 84 GLY A O 1
ATOM 635 N N . ASP A 1 85 ? -0.019 -7.167 -19.944 1.00 95.69 85 ASP A N 1
ATOM 636 C CA . ASP A 1 85 ? -0.633 -8.289 -20.674 1.00 95.69 85 ASP A CA 1
ATOM 637 C C . ASP A 1 85 ? -1.251 -7.859 -22.021 1.00 95.69 85 ASP A C 1
ATOM 639 O O . ASP A 1 85 ? -1.167 -8.580 -23.012 1.00 95.69 85 ASP A O 1
ATOM 643 N N . SER A 1 86 ? -1.838 -6.661 -22.074 1.00 93.38 86 SER A N 1
ATOM 644 C CA . SER A 1 86 ? -2.556 -6.129 -23.242 1.00 93.38 86 SER A CA 1
ATOM 645 C C . SER A 1 86 ? -2.067 -4.750 -23.694 1.00 93.38 86 SER A C 1
ATOM 647 O O . SER A 1 86 ? -2.707 -4.108 -24.526 1.00 93.38 86 SER A O 1
ATOM 649 N N . PHE A 1 87 ? -0.946 -4.257 -23.154 1.00 95.44 87 PHE A N 1
ATOM 650 C CA . PHE A 1 87 ? -0.467 -2.911 -23.466 1.00 95.44 87 PHE A CA 1
ATOM 651 C C . PHE A 1 87 ? 1.054 -2.782 -23.453 1.00 95.44 87 PHE A C 1
ATOM 653 O O . PHE A 1 87 ? 1.772 -3.509 -22.764 1.00 95.44 87 PHE A O 1
ATOM 660 N N . ARG A 1 88 ? 1.527 -1.775 -24.193 1.00 96.94 88 ARG A N 1
ATOM 661 C CA . ARG A 1 88 ? 2.899 -1.269 -24.162 1.00 96.94 88 ARG A CA 1
ATOM 662 C C . ARG A 1 88 ? 2.863 0.254 -24.144 1.00 96.94 88 ARG A C 1
ATOM 664 O O . ARG A 1 88 ? 2.068 0.844 -24.874 1.00 96.94 88 ARG A O 1
ATOM 671 N N . VAL A 1 89 ? 3.679 0.880 -23.304 1.00 96.25 89 VAL A N 1
ATOM 672 C CA . VAL A 1 89 ? 3.759 2.344 -23.176 1.00 96.25 89 VAL A CA 1
ATOM 673 C C . VAL A 1 89 ? 5.222 2.763 -23.117 1.00 96.25 89 VAL A C 1
ATOM 675 O O . VAL A 1 89 ? 5.962 2.269 -22.270 1.00 96.25 89 VAL A O 1
ATOM 678 N N . GLN A 1 90 ? 5.620 3.682 -23.998 1.00 97.12 90 GLN A N 1
ATOM 679 C CA . GLN A 1 90 ? 6.907 4.372 -23.916 1.00 97.12 90 GLN A CA 1
ATOM 680 C C . GLN A 1 90 ? 6.763 5.594 -23.005 1.00 97.12 90 GLN A C 1
ATOM 682 O O . GLN A 1 90 ? 5.812 6.365 -23.146 1.00 97.12 90 GLN A O 1
ATOM 687 N N . ALA A 1 91 ? 7.701 5.782 -22.081 1.00 96.75 91 ALA A N 1
ATOM 688 C CA . ALA A 1 91 ? 7.719 6.915 -21.167 1.00 96.75 91 ALA A CA 1
ATOM 689 C C . ALA A 1 91 ? 9.153 7.343 -20.844 1.00 96.75 91 ALA A C 1
ATOM 691 O O . ALA A 1 91 ? 10.048 6.517 -20.717 1.00 96.75 91 ALA A O 1
ATOM 692 N N . HIS A 1 92 ? 9.375 8.637 -20.618 1.00 97.25 92 HIS A N 1
ATOM 693 C CA . HIS A 1 92 ? 10.686 9.130 -20.174 1.00 97.25 92 HIS A CA 1
ATOM 694 C C . HIS A 1 92 ? 10.961 8.841 -18.691 1.00 97.25 92 HIS A C 1
ATOM 696 O O . HIS A 1 92 ? 12.112 8.811 -18.261 1.00 97.25 92 HIS A O 1
ATOM 702 N N . LYS A 1 93 ? 9.908 8.651 -17.888 1.00 96.75 93 LYS A N 1
ATOM 703 C CA . LYS A 1 93 ? 9.989 8.347 -16.455 1.00 96.75 93 LYS A CA 1
ATOM 704 C C . LYS A 1 93 ? 8.883 7.378 -16.063 1.00 96.75 93 LYS A C 1
ATOM 706 O O . LYS A 1 93 ? 7.772 7.466 -16.579 1.00 96.75 93 LYS A O 1
ATOM 711 N N . VAL A 1 94 ? 9.184 6.509 -15.103 1.00 97.12 94 VAL A N 1
ATOM 712 C CA . VAL A 1 94 ? 8.229 5.557 -14.525 1.00 97.12 94 VAL A CA 1
ATOM 713 C C . VAL A 1 94 ? 8.249 5.698 -13.007 1.00 97.12 94 VAL A C 1
ATOM 715 O O . VAL A 1 94 ? 9.315 5.707 -12.395 1.00 97.12 94 VAL A O 1
ATOM 718 N N . ILE A 1 95 ? 7.068 5.804 -12.396 1.00 97.56 95 ILE A N 1
ATOM 719 C CA . ILE A 1 95 ? 6.899 5.843 -10.939 1.00 97.56 95 ILE A CA 1
ATOM 720 C C . ILE A 1 95 ? 6.205 4.553 -10.508 1.00 97.56 95 ILE A C 1
ATOM 722 O O . ILE A 1 95 ? 5.087 4.269 -10.931 1.00 97.56 95 ILE A O 1
ATOM 726 N N . ILE A 1 96 ? 6.864 3.780 -9.645 1.00 96.69 96 ILE A N 1
ATOM 727 C CA . ILE A 1 96 ? 6.312 2.546 -9.079 1.00 96.69 96 ILE A CA 1
ATOM 728 C C . ILE A 1 96 ? 5.694 2.867 -7.721 1.00 96.69 96 ILE A C 1
ATOM 730 O O . ILE A 1 96 ? 6.393 2.960 -6.715 1.00 96.69 96 ILE A O 1
ATOM 734 N N . ALA A 1 97 ? 4.375 3.049 -7.710 1.00 97.06 97 ALA A N 1
ATOM 735 C CA . ALA A 1 97 ? 3.592 3.436 -6.535 1.00 97.06 97 ALA A CA 1
ATOM 736 C C . ALA A 1 97 ? 2.863 2.241 -5.883 1.00 97.06 97 ALA A C 1
ATOM 738 O O . ALA A 1 97 ? 1.716 2.356 -5.460 1.00 97.06 97 ALA A O 1
ATOM 739 N N . ILE A 1 98 ? 3.522 1.079 -5.827 1.00 95.69 98 ILE A N 1
ATOM 740 C CA . ILE A 1 98 ? 3.021 -0.147 -5.179 1.00 95.69 98 ILE A CA 1
ATOM 741 C C . ILE A 1 98 ? 4.003 -0.615 -4.089 1.00 95.69 98 ILE A C 1
ATOM 743 O O . ILE A 1 98 ? 5.175 -0.228 -4.137 1.00 95.69 98 ILE A O 1
ATOM 747 N N . PRO A 1 99 ? 3.571 -1.448 -3.118 1.00 93.94 99 PRO A N 1
ATOM 748 C CA . PRO A 1 99 ? 4.464 -2.034 -2.115 1.00 93.94 99 PRO A CA 1
ATOM 749 C C . PRO A 1 99 ? 5.706 -2.689 -2.733 1.00 93.94 99 PRO A C 1
ATOM 751 O O . PRO A 1 99 ? 5.620 -3.307 -3.797 1.00 93.94 99 PRO A O 1
ATOM 754 N N . SER A 1 100 ? 6.858 -2.597 -2.059 1.00 92.00 100 SER A N 1
ATOM 755 C CA . SER A 1 100 ? 8.143 -3.112 -2.564 1.00 92.00 100 SER A CA 1
ATOM 756 C C . SER A 1 100 ? 8.105 -4.609 -2.880 1.00 92.00 100 SER A C 1
ATOM 758 O O . SER A 1 100 ? 8.687 -5.030 -3.876 1.00 92.00 100 SER A O 1
ATOM 760 N N . THR A 1 101 ? 7.364 -5.395 -2.099 1.00 92.06 101 THR A N 1
ATOM 761 C CA . THR A 1 101 ? 7.146 -6.832 -2.334 1.00 92.06 101 THR A CA 1
ATOM 762 C C . THR A 1 101 ? 6.401 -7.127 -3.631 1.00 92.06 101 THR A C 1
ATOM 764 O O . THR A 1 101 ? 6.663 -8.139 -4.275 1.00 92.06 101 THR A O 1
ATOM 767 N N . LEU A 1 102 ? 5.485 -6.246 -4.045 1.00 93.94 102 LEU A N 1
ATOM 768 C CA . LEU A 1 102 ? 4.802 -6.357 -5.334 1.00 93.94 102 LEU A CA 1
ATOM 769 C C . LEU A 1 102 ? 5.664 -5.802 -6.468 1.00 93.94 102 LEU A C 1
ATOM 771 O O . LEU A 1 102 ? 5.686 -6.388 -7.546 1.00 93.94 102 LEU A O 1
ATOM 775 N N . ALA A 1 103 ? 6.412 -4.723 -6.218 1.00 95.44 103 ALA A N 1
ATOM 776 C CA . ALA A 1 103 ? 7.362 -4.175 -7.184 1.00 95.44 103 ALA A CA 1
ATOM 777 C C . ALA A 1 103 ? 8.425 -5.209 -7.588 1.00 95.44 103 ALA A C 1
ATOM 779 O O . ALA A 1 103 ? 8.719 -5.341 -8.769 1.00 95.44 103 ALA A O 1
ATOM 780 N N . GLY A 1 104 ? 8.920 -6.014 -6.640 1.00 94.06 104 GLY A N 1
ATOM 781 C CA . GLY A 1 104 ? 9.874 -7.095 -6.916 1.00 94.06 104 GLY A CA 1
ATOM 782 C C . GLY A 1 104 ? 9.351 -8.209 -7.835 1.00 94.06 104 GLY A C 1
ATOM 783 O O . GLY A 1 104 ? 10.137 -9.026 -8.295 1.00 94.06 104 GLY A O 1
ATOM 784 N N . ARG A 1 105 ? 8.041 -8.258 -8.126 1.00 94.75 105 ARG A N 1
ATOM 785 C CA . ARG A 1 105 ? 7.445 -9.232 -9.063 1.00 94.75 105 ARG A CA 1
ATOM 786 C C . ARG A 1 105 ? 7.456 -8.765 -10.521 1.00 94.75 105 ARG A C 1
ATOM 788 O O . ARG A 1 105 ? 7.085 -9.540 -11.399 1.00 94.75 105 ARG A O 1
ATOM 795 N N . ILE A 1 106 ? 7.822 -7.510 -10.780 1.00 97.56 106 ILE A N 1
ATOM 796 C CA . ILE A 1 106 ? 7.978 -6.971 -12.134 1.00 97.56 106 ILE A CA 1
ATOM 797 C C . ILE A 1 106 ? 9.355 -7.387 -12.656 1.00 97.56 106 ILE A C 1
ATOM 799 O O . ILE A 1 106 ? 10.343 -7.341 -11.928 1.00 97.56 106 ILE A O 1
ATOM 803 N N . VAL A 1 107 ? 9.439 -7.776 -13.926 1.00 97.81 107 VAL A N 1
ATOM 804 C CA . VAL A 1 107 ? 10.727 -8.046 -14.575 1.00 97.81 107 VAL A CA 1
ATOM 805 C C . VAL A 1 107 ? 11.353 -6.727 -15.019 1.00 97.81 107 VAL A C 1
ATOM 807 O O . VAL A 1 107 ? 10.742 -5.969 -15.771 1.00 97.81 107 VAL A O 1
ATOM 810 N N . TYR A 1 108 ? 12.583 -6.467 -14.587 1.00 97.75 108 TYR A N 1
ATOM 811 C CA . TYR A 1 108 ? 13.330 -5.265 -14.949 1.00 97.75 108 TYR A CA 1
ATOM 812 C C . TYR A 1 108 ? 14.476 -5.605 -15.897 1.00 97.75 108 TYR A C 1
ATOM 814 O O . TYR A 1 108 ? 15.209 -6.570 -15.669 1.00 97.75 108 TYR A O 1
ATOM 822 N N . GLN A 1 109 ? 14.649 -4.791 -16.935 1.00 97.19 109 GLN A N 1
ATOM 823 C CA . GLN A 1 109 ? 15.812 -4.851 -17.812 1.00 97.19 109 GLN A CA 1
ATOM 824 C C . GLN A 1 109 ? 16.363 -3.432 -18.042 1.00 97.19 109 GLN A C 1
ATOM 826 O O . GLN A 1 109 ? 15.668 -2.630 -18.656 1.00 97.19 109 GLN A O 1
ATOM 831 N N . PRO A 1 110 ? 17.582 -3.100 -17.577 1.00 96.19 110 PRO A N 1
ATOM 832 C CA . PRO A 1 110 ? 18.481 -3.963 -16.813 1.00 96.19 110 PRO A CA 1
ATOM 833 C C . PRO A 1 110 ? 17.884 -4.345 -15.444 1.00 96.19 110 PRO A C 1
ATOM 835 O O . PRO A 1 110 ? 16.949 -3.686 -14.978 1.00 96.19 110 PRO A O 1
ATOM 838 N N . PRO A 1 111 ? 18.390 -5.414 -14.799 1.00 96.12 111 PRO A N 1
ATOM 839 C CA . PRO A 1 111 ? 17.961 -5.786 -13.456 1.00 96.12 111 PRO A CA 1
ATOM 840 C C . PRO A 1 111 ? 18.084 -4.618 -12.475 1.00 96.12 111 PRO A C 1
ATOM 842 O O . PRO A 1 111 ? 18.956 -3.755 -12.619 1.00 96.12 111 PRO A O 1
ATOM 845 N N . LEU A 1 112 ? 17.227 -4.605 -11.451 1.00 94.56 112 LEU A N 1
ATOM 846 C CA . LEU A 1 112 ? 17.328 -3.612 -10.386 1.00 94.56 112 LEU A CA 1
ATOM 847 C C . LEU A 1 112 ? 18.700 -3.694 -9.695 1.00 94.56 112 LEU A C 1
ATOM 849 O O . LEU A 1 112 ? 19.261 -4.784 -9.566 1.00 94.56 112 LEU A O 1
ATOM 853 N N . PRO A 1 113 ? 19.226 -2.567 -9.179 1.00 95.56 113 PRO A N 1
ATOM 854 C CA . PRO A 1 113 ? 20.414 -2.595 -8.335 1.00 95.56 113 PRO A CA 1
ATOM 855 C C . PRO A 1 113 ? 20.240 -3.576 -7.170 1.00 95.56 113 PRO A C 1
ATOM 857 O O . PRO A 1 113 ? 19.170 -3.621 -6.560 1.00 95.56 113 PRO A O 1
ATOM 860 N N . ALA A 1 114 ? 21.301 -4.305 -6.812 1.00 95.50 114 ALA A N 1
ATOM 861 C CA . ALA A 1 114 ? 21.247 -5.392 -5.826 1.00 95.50 114 ALA A CA 1
ATOM 862 C C . ALA A 1 114 ? 20.593 -4.988 -4.490 1.00 95.50 114 ALA A C 1
ATOM 864 O O . ALA A 1 114 ? 19.766 -5.719 -3.954 1.00 95.50 114 ALA A O 1
ATOM 865 N N . ALA A 1 115 ? 20.887 -3.785 -3.984 1.00 95.31 115 ALA A N 1
ATOM 866 C CA . ALA A 1 115 ? 20.274 -3.273 -2.756 1.00 95.31 115 ALA A CA 1
ATOM 867 C C . ALA A 1 115 ? 18.743 -3.132 -2.861 1.00 95.31 115 ALA A C 1
ATOM 869 O O . ALA A 1 115 ? 18.024 -3.342 -1.884 1.00 95.31 115 ALA A O 1
ATOM 870 N N . ARG A 1 116 ? 18.226 -2.776 -4.045 1.00 94.06 116 ARG A N 1
ATOM 871 C CA . ARG A 1 116 ? 16.785 -2.659 -4.281 1.00 94.06 116 ARG A CA 1
ATOM 872 C C . ARG A 1 116 ? 16.132 -4.030 -4.417 1.00 94.06 116 ARG A C 1
ATOM 874 O O . ARG A 1 116 ? 15.055 -4.214 -3.858 1.00 94.06 116 ARG A O 1
ATOM 881 N N . ASP A 1 117 ? 16.781 -4.960 -5.111 1.00 93.19 117 ASP A N 1
ATOM 882 C CA . ASP A 1 117 ? 16.301 -6.340 -5.236 1.00 93.19 117 ASP A CA 1
ATOM 883 C C . ASP A 1 117 ? 16.198 -7.022 -3.860 1.00 93.19 117 ASP A C 1
ATOM 885 O O . ASP A 1 117 ? 15.141 -7.534 -3.490 1.00 93.19 117 ASP A O 1
ATOM 889 N N . GLN A 1 118 ? 17.233 -6.883 -3.024 1.00 94.06 118 GLN A N 1
ATOM 890 C CA . GLN A 1 118 ? 17.218 -7.383 -1.648 1.00 94.06 118 GLN A CA 1
ATOM 891 C C . GLN A 1 118 ? 16.091 -6.751 -0.813 1.00 94.06 118 GLN A C 1
ATOM 893 O O . GLN A 1 118 ? 15.374 -7.451 -0.099 1.00 94.06 118 GLN A O 1
ATOM 898 N N . LEU A 1 119 ? 15.884 -5.433 -0.915 1.00 92.25 119 LEU A N 1
ATOM 899 C CA . LEU A 1 119 ? 14.803 -4.749 -0.195 1.00 92.25 119 LEU A CA 1
ATOM 900 C C . LEU A 1 119 ? 13.416 -5.284 -0.586 1.00 92.25 119 LEU A C 1
ATOM 902 O O . LEU A 1 119 ? 12.543 -5.412 0.270 1.00 92.25 119 LEU A O 1
ATOM 906 N N . CYS A 1 120 ? 13.192 -5.592 -1.863 1.00 92.69 120 CYS A N 1
ATOM 907 C CA . CYS A 1 120 ? 11.917 -6.133 -2.336 1.00 92.69 120 CYS A CA 1
ATOM 908 C C . CYS A 1 120 ? 11.577 -7.502 -1.722 1.00 92.69 120 CYS A C 1
ATOM 910 O O . CYS A 1 120 ? 10.397 -7.845 -1.644 1.00 92.69 120 CYS A O 1
ATOM 912 N N . GLN A 1 121 ? 12.577 -8.246 -1.245 1.00 89.38 121 GLN A N 1
ATOM 913 C CA . GLN A 1 121 ? 12.418 -9.575 -0.649 1.00 89.38 121 GLN A CA 1
ATOM 914 C C . GLN A 1 121 ? 12.331 -9.548 0.889 1.00 89.38 121 GLN A C 1
ATOM 916 O O . GLN A 1 121 ? 11.837 -10.499 1.487 1.00 89.38 121 GLN A O 1
ATOM 921 N N . SER A 1 122 ? 12.750 -8.452 1.531 1.00 89.62 122 SER A N 1
ATOM 922 C CA . SER A 1 122 ? 12.945 -8.384 2.991 1.00 89.62 122 SER A CA 1
ATOM 923 C C . SER A 1 122 ? 11.955 -7.480 3.738 1.00 89.62 122 SER A C 1
ATOM 925 O O . SER A 1 122 ? 12.189 -7.141 4.895 1.00 89.62 122 SER A O 1
ATOM 927 N N . VAL A 1 123 ? 10.863 -7.051 3.096 1.00 86.69 123 VAL A N 1
ATOM 928 C CA . VAL A 1 123 ? 9.852 -6.163 3.708 1.00 86.69 123 VAL A CA 1
ATOM 929 C C . VAL A 1 123 ? 8.472 -6.827 3.658 1.00 86.69 123 VAL A C 1
ATOM 931 O O . VAL A 1 123 ? 7.643 -6.450 2.827 1.00 86.69 123 VAL A O 1
ATOM 934 N N . PRO A 1 124 ? 8.212 -7.853 4.490 1.00 85.31 124 PRO A N 1
ATOM 935 C CA . PRO A 1 124 ? 6.918 -8.523 4.504 1.00 85.31 124 PRO A CA 1
ATOM 936 C C . PRO A 1 124 ? 5.800 -7.557 4.916 1.00 85.31 124 PRO A C 1
ATOM 938 O O . PRO A 1 124 ? 5.999 -6.625 5.695 1.00 85.31 124 PRO A O 1
ATOM 941 N N . MET A 1 125 ? 4.603 -7.789 4.381 1.00 87.75 125 MET A N 1
ATOM 942 C CA . MET A 1 125 ? 3.403 -7.073 4.809 1.00 87.75 125 MET A CA 1
ATOM 943 C C . MET A 1 125 ? 2.824 -7.751 6.048 1.00 87.75 125 MET A C 1
ATOM 945 O O . MET A 1 125 ? 2.740 -8.977 6.092 1.00 87.75 125 MET A O 1
ATOM 949 N N . GLY A 1 126 ? 2.379 -6.955 7.018 1.00 86.94 126 GLY A N 1
ATOM 950 C CA . GLY A 1 126 ? 1.626 -7.473 8.156 1.00 86.94 126 GLY A CA 1
ATOM 951 C C . GLY A 1 126 ? 0.273 -8.065 7.742 1.00 86.94 126 GLY A C 1
ATOM 952 O O . GLY A 1 126 ? -0.271 -7.737 6.684 1.00 86.94 126 GLY A O 1
ATOM 953 N N . SER A 1 127 ? -0.292 -8.904 8.605 1.00 87.50 127 SER A N 1
ATOM 954 C CA . SER A 1 127 ? -1.614 -9.507 8.438 1.00 87.50 127 SER A CA 1
ATOM 955 C C . SER A 1 127 ? -2.650 -8.762 9.277 1.00 87.50 127 SER A C 1
ATOM 957 O O . SER A 1 127 ? -2.422 -8.481 10.450 1.00 87.50 127 SER A O 1
ATOM 959 N N . ILE A 1 128 ? -3.795 -8.411 8.689 1.00 90.12 128 ILE A N 1
ATOM 960 C CA . ILE A 1 128 ? -4.867 -7.712 9.405 1.00 90.12 128 ILE A CA 1
ATOM 961 C C . ILE A 1 128 ? -6.241 -8.201 8.954 1.00 90.12 128 ILE A C 1
ATOM 963 O O . ILE A 1 128 ? -6.560 -8.214 7.766 1.00 90.12 128 ILE A O 1
ATOM 967 N N . GLY A 1 129 ? -7.077 -8.566 9.924 1.00 89.50 129 GLY A N 1
ATOM 968 C CA . GLY A 1 129 ? -8.508 -8.762 9.721 1.00 89.50 129 GLY A CA 1
ATOM 969 C C . GLY A 1 129 ? -9.257 -7.464 10.003 1.00 89.50 129 GLY A C 1
ATOM 970 O O . GLY A 1 129 ? -9.052 -6.841 11.043 1.00 89.50 129 GLY A O 1
ATOM 971 N N . LYS A 1 130 ? -10.140 -7.048 9.091 1.00 89.31 130 LYS A N 1
ATOM 972 C CA . LYS A 1 130 ? -11.025 -5.897 9.301 1.00 89.31 130 LYS A CA 1
ATOM 973 C C . LYS A 1 130 ? -12.474 -6.362 9.299 1.00 89.31 130 LYS A C 1
ATOM 975 O O . LYS A 1 130 ? -12.961 -6.857 8.288 1.00 89.31 130 LYS A O 1
ATOM 980 N N . VAL A 1 131 ? -13.158 -6.162 10.422 1.00 89.81 131 VAL A N 1
ATOM 981 C CA . VAL A 1 131 ? -14.571 -6.512 10.603 1.00 89.81 131 VAL A CA 1
ATOM 982 C C . VAL A 1 131 ? -15.374 -5.241 10.854 1.00 89.81 131 VAL A C 1
ATOM 984 O O . VAL A 1 131 ? -14.940 -4.362 11.598 1.00 89.81 131 VAL A O 1
ATOM 987 N N . ILE A 1 132 ? -16.544 -5.139 10.224 1.00 90.56 132 ILE A N 1
ATOM 988 C CA . ILE A 1 132 ? -17.494 -4.044 10.431 1.00 90.56 132 ILE A CA 1
ATOM 989 C C . ILE A 1 132 ? -18.808 -4.665 10.899 1.00 90.56 132 ILE A C 1
ATOM 991 O O . ILE A 1 132 ? -19.510 -5.301 10.117 1.00 90.56 132 ILE A O 1
ATOM 995 N N . ALA A 1 133 ? -19.126 -4.490 12.180 1.00 89.81 133 ALA A N 1
ATOM 996 C CA . ALA A 1 133 ? -20.406 -4.896 12.746 1.00 89.81 133 ALA A CA 1
ATOM 997 C C . ALA A 1 133 ? -21.374 -3.706 12.726 1.00 89.81 133 ALA A C 1
ATOM 999 O O . ALA A 1 133 ? -21.079 -2.651 13.290 1.00 89.81 133 ALA A O 1
ATOM 1000 N N . ILE A 1 134 ? -22.519 -3.875 12.065 1.00 91.25 134 ILE A N 1
ATOM 1001 C CA . ILE A 1 134 ? -23.534 -2.829 11.913 1.00 91.25 134 ILE A CA 1
ATOM 1002 C C . ILE A 1 134 ? -24.713 -3.161 12.821 1.00 91.25 134 ILE A C 1
ATOM 1004 O O . ILE A 1 134 ? -25.288 -4.244 12.743 1.00 91.25 134 ILE A O 1
ATOM 1008 N N . TYR A 1 135 ? -25.082 -2.203 13.667 1.00 89.50 135 TYR A N 1
ATOM 1009 C CA . TYR A 1 135 ? -26.206 -2.314 14.590 1.00 89.50 135 TYR A CA 1
ATOM 1010 C C . TYR A 1 135 ? -27.243 -1.235 14.292 1.00 89.50 135 TYR A C 1
ATOM 1012 O O . TYR A 1 135 ? -26.908 -0.153 13.812 1.00 89.50 135 TYR A O 1
ATOM 1020 N N . LYS A 1 136 ? -28.511 -1.508 14.627 1.00 91.75 136 LYS A N 1
ATOM 1021 C CA . LYS A 1 136 ? -29.609 -0.539 14.470 1.00 91.75 136 LYS A CA 1
ATOM 1022 C C . LYS A 1 136 ? -29.410 0.716 15.325 1.00 91.75 136 LYS A C 1
ATOM 1024 O O . LYS A 1 136 ? -29.820 1.802 14.931 1.00 91.75 136 LYS A O 1
ATOM 1029 N N . THR A 1 137 ? -28.819 0.563 16.508 1.00 90.50 137 THR A N 1
ATOM 1030 C CA . THR A 1 137 ? -28.540 1.658 17.438 1.00 90.50 137 THR A CA 1
ATOM 1031 C C . THR A 1 137 ? -27.130 1.527 17.994 1.00 90.50 137 THR A C 1
ATOM 1033 O O . THR A 1 137 ? -26.602 0.426 18.150 1.00 90.50 137 THR A O 1
ATOM 1036 N N . SER A 1 138 ? -26.535 2.662 18.352 1.00 90.94 138 SER A N 1
ATOM 1037 C CA . SER A 1 138 ? -25.250 2.719 19.053 1.00 90.94 138 SER A CA 1
ATOM 1038 C C . SER A 1 138 ? -25.449 2.432 20.548 1.00 90.94 138 SER A C 1
ATOM 1040 O O . SER A 1 138 ? -25.231 3.310 21.381 1.00 90.94 138 SER A O 1
ATOM 1042 N N . PHE A 1 139 ? -25.925 1.232 20.901 1.00 92.25 139 PHE A N 1
ATOM 1043 C CA . PHE A 1 139 ? -26.381 0.883 22.259 1.00 92.25 139 PHE A CA 1
ATOM 1044 C C . PHE A 1 139 ? -25.318 1.089 23.351 1.00 92.25 139 PHE A C 1
ATOM 1046 O O . PHE A 1 139 ? -25.664 1.404 24.487 1.00 92.25 139 PHE A O 1
ATOM 1053 N N . TRP A 1 140 ? -24.032 0.969 23.011 1.00 91.94 140 TRP A N 1
ATOM 1054 C CA . TRP A 1 140 ? -22.910 1.244 23.916 1.00 91.94 140 TRP A CA 1
ATOM 1055 C C . TRP A 1 140 ? -22.913 2.691 24.427 1.00 91.94 140 TRP A C 1
ATOM 1057 O O . TRP A 1 140 ? -22.557 2.935 25.578 1.00 91.94 140 TRP A O 1
ATOM 1067 N N . ARG A 1 141 ? -23.410 3.649 23.633 1.00 90.62 141 ARG A N 1
ATOM 1068 C CA . ARG A 1 141 ? -23.526 5.051 24.063 1.00 90.62 141 ARG A CA 1
ATOM 1069 C C . ARG A 1 141 ? -24.530 5.240 25.196 1.00 90.62 141 ARG A C 1
ATOM 1071 O O . ARG A 1 141 ? -24.307 6.088 26.051 1.00 90.62 141 ARG A O 1
ATOM 1078 N N . ASN A 1 142 ? -25.584 4.423 25.254 1.00 91.31 142 ASN A N 1
ATOM 1079 C CA . ASN A 1 142 ? -26.554 4.463 26.356 1.00 91.31 142 ASN A CA 1
ATOM 1080 C C . ASN A 1 142 ? -25.927 4.025 27.690 1.00 91.31 142 ASN A C 1
ATOM 1082 O O . ASN A 1 142 ? -26.475 4.317 28.745 1.00 91.31 142 ASN A O 1
ATOM 1086 N N . GLN A 1 143 ? -24.781 3.342 27.639 1.00 92.81 143 GLN A N 1
ATOM 1087 C CA . GLN A 1 143 ? -23.996 2.936 28.804 1.00 92.81 143 GLN A CA 1
ATOM 1088 C C . GLN A 1 143 ? -22.806 3.878 29.062 1.00 92.81 143 GLN A C 1
ATOM 1090 O O . GLN A 1 143 ? -21.933 3.558 29.859 1.00 92.81 143 GLN A O 1
ATOM 1095 N N . GLY A 1 144 ? -22.733 5.025 28.374 1.00 92.25 144 GLY A N 1
ATOM 1096 C CA . GLY A 1 144 ? -21.626 5.977 28.511 1.00 92.25 144 GLY A CA 1
ATOM 1097 C C . GLY A 1 144 ? -20.318 5.542 27.837 1.00 92.25 144 GLY A C 1
ATOM 1098 O O . GLY A 1 144 ? -19.282 6.156 28.077 1.00 92.25 144 GLY A O 1
ATOM 1099 N N . LEU A 1 145 ? -20.341 4.508 26.988 1.00 91.00 145 LEU A N 1
ATOM 1100 C CA . LEU A 1 145 ? -19.155 3.993 26.298 1.00 91.00 145 LEU A CA 1
ATOM 1101 C C . LEU A 1 145 ? -18.974 4.645 24.917 1.00 91.00 145 LEU A C 1
ATOM 1103 O O . LEU A 1 145 ? -19.942 4.877 24.186 1.00 91.00 145 LEU A O 1
ATOM 1107 N N . SER A 1 146 ? -17.721 4.881 24.515 1.00 86.50 146 SER A N 1
ATOM 1108 C CA . SER A 1 146 ? -17.377 5.462 23.205 1.00 86.50 146 SER A CA 1
ATOM 1109 C C . SER A 1 146 ? -17.519 4.471 22.040 1.00 86.50 146 SER A C 1
ATOM 1111 O O . SER A 1 146 ? -17.764 4.885 20.905 1.00 86.50 146 SER A O 1
ATOM 1113 N N . GLY A 1 147 ? -17.404 3.168 22.323 1.00 86.81 147 GLY A N 1
ATOM 1114 C CA . GLY A 1 147 ? -17.259 2.108 21.319 1.00 86.81 147 GLY A CA 1
ATOM 1115 C C . GLY A 1 147 ? -15.804 1.848 20.906 1.00 86.81 147 GLY A C 1
ATOM 1116 O O . GLY A 1 147 ? -15.567 1.066 19.988 1.00 86.81 147 GLY A O 1
ATOM 1117 N N . GLU A 1 148 ? -14.843 2.500 21.564 1.00 87.69 148 GLU A N 1
ATOM 1118 C CA . GLU A 1 148 ? -13.419 2.189 21.455 1.00 87.69 148 GLU A CA 1
ATOM 1119 C C . GLU A 1 148 ? -13.050 1.059 22.420 1.00 87.69 148 GLU A C 1
ATOM 1121 O O . GLU A 1 148 ? -13.456 1.070 23.583 1.00 87.69 148 GLU A O 1
ATOM 1126 N N . VAL A 1 149 ? -12.292 0.079 21.934 1.00 87.62 149 VAL A N 1
ATOM 1127 C CA . VAL A 1 149 ? -11.774 -1.027 22.748 1.00 87.62 149 VAL A CA 1
ATOM 1128 C C . VAL A 1 149 ? -10.334 -1.280 22.343 1.00 87.62 149 VAL A C 1
ATOM 1130 O O . VAL A 1 149 ? -10.057 -1.391 21.151 1.00 87.62 149 VAL A O 1
ATOM 1133 N N . ALA A 1 150 ? -9.450 -1.434 23.324 1.00 86.19 150 ALA A N 1
ATOM 1134 C CA . ALA A 1 150 ? -8.119 -2.000 23.159 1.00 86.19 150 ALA A CA 1
ATOM 1135 C C . ALA A 1 150 ? -8.026 -3.253 24.037 1.00 86.19 150 ALA A C 1
ATOM 1137 O O . ALA A 1 150 ? -8.283 -3.181 25.238 1.00 86.19 150 ALA A O 1
ATOM 1138 N N . SER A 1 151 ? -7.705 -4.396 23.433 1.00 85.12 151 SER A N 1
ATOM 1139 C CA . SER A 1 151 ? -7.567 -5.677 24.128 1.00 85.12 151 SER A CA 1
ATOM 1140 C C . SER A 1 151 ? -6.252 -6.347 23.754 1.00 85.12 151 SER A C 1
ATOM 1142 O O . SER A 1 151 ? -5.849 -6.334 22.591 1.00 85.12 151 SER A O 1
ATOM 1144 N N . LEU A 1 152 ? -5.599 -6.950 24.747 1.00 81.81 152 LEU A N 1
ATOM 1145 C CA . LEU A 1 152 ? -4.417 -7.796 24.555 1.00 81.81 152 LEU A CA 1
ATOM 1146 C C . LEU A 1 152 ? -4.792 -9.272 24.355 1.00 81.81 152 LEU A C 1
ATOM 1148 O O . LEU A 1 152 ? -3.957 -10.068 23.941 1.00 81.81 152 LEU A O 1
ATOM 1152 N N . GLU A 1 153 ? -6.050 -9.625 24.622 1.00 76.06 153 GLU A N 1
ATOM 1153 C CA . GLU A 1 153 ? -6.564 -10.992 24.568 1.00 76.06 153 GLU A CA 1
ATOM 1154 C C . GLU A 1 153 ? -7.834 -11.077 23.706 1.00 76.06 153 GLU A C 1
ATOM 1156 O O . GLU A 1 153 ? -8.559 -10.095 23.509 1.00 76.06 153 GLU A O 1
ATOM 1161 N N . GLY A 1 154 ? -8.135 -12.275 23.204 1.00 76.19 154 GLY A N 1
ATOM 1162 C CA . GLY A 1 154 ? -9.328 -12.539 22.399 1.00 76.19 154 GLY A CA 1
ATOM 1163 C C . GLY A 1 154 ? -9.175 -12.221 20.906 1.00 76.19 154 GLY A C 1
ATOM 1164 O O . GLY A 1 154 ? -8.088 -11.966 20.397 1.00 76.19 154 GLY A O 1
ATOM 1165 N N . VAL A 1 155 ? -10.292 -12.291 20.174 1.00 71.81 155 VAL A N 1
ATOM 1166 C CA . VAL A 1 155 ? -10.314 -12.262 18.695 1.00 71.81 155 VAL A CA 1
ATOM 1167 C C . VAL A 1 155 ? -10.225 -10.861 18.079 1.00 71.81 155 VAL A C 1
ATOM 1169 O O . VAL A 1 155 ? -9.970 -10.735 16.884 1.00 71.81 155 VAL A O 1
ATOM 1172 N N . SER A 1 156 ? -10.449 -9.806 18.867 1.00 70.94 156 SER A N 1
ATOM 1173 C CA . SER A 1 156 ? -10.349 -8.414 18.419 1.00 70.94 156 SER A CA 1
ATOM 1174 C C . SER A 1 156 ? -9.422 -7.644 19.345 1.00 70.94 156 SER A C 1
ATOM 1176 O O . SER A 1 156 ? -9.738 -7.436 20.513 1.00 70.94 156 SER A O 1
ATOM 1178 N N . GLN A 1 157 ? -8.288 -7.201 18.807 1.00 71.75 157 GLN A N 1
ATOM 1179 C CA . GLN A 1 157 ? -7.316 -6.402 19.556 1.00 71.75 157 GLN A CA 1
ATOM 1180 C C . GLN A 1 157 ? -7.712 -4.923 19.635 1.00 71.75 157 GLN A C 1
ATOM 1182 O O . GLN A 1 157 ? -7.315 -4.214 20.560 1.00 71.75 157 GLN A O 1
ATOM 1187 N N . SER A 1 158 ? -8.471 -4.418 18.657 1.00 76.50 158 SER A N 1
ATOM 1188 C CA . SER A 1 158 ? -8.876 -3.012 18.622 1.00 76.50 158 SER A CA 1
ATOM 1189 C C . SER A 1 158 ? -10.219 -2.824 17.926 1.00 76.50 158 SER A C 1
ATOM 1191 O O . SER A 1 158 ? -10.445 -3.369 16.845 1.00 76.50 158 SER A O 1
ATOM 1193 N N . THR A 1 159 ? -11.103 -2.025 18.523 1.00 78.69 159 THR A N 1
ATOM 1194 C CA . THR A 1 159 ? -12.383 -1.614 17.923 1.00 78.69 159 THR A CA 1
ATOM 1195 C C . THR A 1 159 ? -12.488 -0.100 17.939 1.00 78.69 159 THR A C 1
ATOM 1197 O O . THR A 1 159 ? -12.101 0.535 18.914 1.00 78.69 159 THR A O 1
ATOM 1200 N N . PHE A 1 160 ? -13.041 0.468 16.869 1.00 79.44 160 PHE A N 1
ATOM 1201 C CA . PHE A 1 160 ? -13.307 1.897 16.751 1.00 79.44 160 PHE A CA 1
ATOM 1202 C C . PHE A 1 160 ? -14.740 2.114 16.282 1.00 79.44 160 PHE A C 1
ATOM 1204 O O . PHE A 1 160 ? -15.235 1.402 15.404 1.00 79.44 160 PHE A O 1
ATOM 1211 N N . TYR A 1 161 ? -15.393 3.136 16.825 1.00 78.62 161 TYR A N 1
ATOM 1212 C CA . TYR A 1 161 ? -16.711 3.546 16.367 1.00 78.62 161 TYR A CA 1
ATOM 1213 C C . TYR A 1 161 ? -16.616 4.329 15.050 1.00 78.62 161 TYR A C 1
ATOM 1215 O O . TYR A 1 161 ? -15.914 5.334 14.956 1.00 78.62 161 TYR A O 1
ATOM 1223 N N . GLY A 1 162 ? -17.368 3.898 14.037 1.00 64.75 162 GLY A N 1
ATOM 1224 C CA . GLY A 1 162 ? -17.640 4.689 12.841 1.00 64.75 162 GLY A CA 1
ATOM 1225 C C . GLY A 1 162 ? -19.096 5.151 12.856 1.00 64.75 162 GLY A C 1
ATOM 1226 O O . GLY A 1 162 ? -19.975 4.289 12.820 1.00 64.75 162 GLY A O 1
ATOM 1227 N N . PRO A 1 163 ? -19.402 6.462 12.902 1.00 60.72 163 PRO A N 1
ATOM 1228 C CA . PRO A 1 163 ? -20.767 6.911 12.673 1.00 60.72 163 PRO A CA 1
ATOM 1229 C C . PRO A 1 163 ? -21.166 6.540 11.245 1.00 60.72 163 PRO A C 1
ATOM 1231 O O . PRO A 1 163 ? -20.553 6.993 10.281 1.00 60.72 163 PRO A O 1
ATOM 1234 N N . HIS A 1 164 ? -22.181 5.694 11.101 1.00 51.47 164 HIS A N 1
ATOM 1235 C CA . HIS A 1 164 ? -22.755 5.419 9.794 1.00 51.47 164 HIS A CA 1
ATOM 1236 C C . HIS A 1 164 ? -23.727 6.555 9.457 1.00 51.47 164 HIS A C 1
ATOM 1238 O O . HIS A 1 164 ? -24.807 6.639 10.035 1.00 51.47 164 HIS A O 1
ATOM 1244 N N . GLN A 1 165 ? -23.367 7.416 8.505 1.00 40.41 165 GLN A N 1
ATOM 1245 C CA . GLN A 1 165 ? -24.372 8.046 7.652 1.00 40.41 165 GLN A CA 1
ATOM 1246 C C . GLN A 1 165 ? -24.566 7.119 6.456 1.00 40.41 165 GLN A C 1
ATOM 1248 O O . GLN A 1 165 ? -23.878 7.213 5.447 1.00 40.41 165 GLN A O 1
ATOM 1253 N N . MET A 1 166 ? -25.436 6.123 6.611 1.00 36.59 166 MET A N 1
ATOM 1254 C CA . MET A 1 166 ? -25.967 5.400 5.461 1.00 36.59 166 MET A CA 1
ATOM 1255 C C . MET A 1 166 ? -27.153 6.232 4.971 1.00 36.59 166 MET A C 1
ATOM 1257 O O . MET A 1 166 ? -28.256 6.108 5.499 1.00 36.59 166 MET A O 1
ATOM 1261 N N . GLN A 1 167 ? -26.931 7.139 4.016 1.00 29.03 167 GLN A N 1
ATOM 1262 C CA . GLN A 1 167 ? -28.051 7.589 3.195 1.00 29.03 167 GLN A CA 1
ATOM 1263 C C . GLN A 1 167 ? -28.459 6.377 2.360 1.00 29.03 167 GLN A C 1
ATOM 1265 O O . GLN A 1 167 ? -27.752 5.969 1.442 1.00 29.03 167 GLN A O 1
ATOM 1270 N N . ALA A 1 168 ? -29.563 5.745 2.750 1.00 27.95 168 ALA A N 1
ATOM 1271 C CA . ALA A 1 168 ? -30.248 4.790 1.905 1.00 27.95 168 ALA A CA 1
ATOM 1272 C C . ALA A 1 168 ? -30.787 5.563 0.696 1.00 27.95 168 ALA A C 1
ATOM 1274 O O . ALA A 1 168 ? -31.885 6.113 0.735 1.00 27.95 168 ALA A O 1
ATOM 1275 N N . SER A 1 169 ? -29.993 5.647 -0.367 1.00 26.34 169 SER A N 1
ATOM 1276 C CA . SER A 1 169 ? -30.502 5.969 -1.693 1.00 26.34 169 SER A CA 1
ATOM 1277 C C . SER A 1 169 ? -31.298 4.757 -2.164 1.00 26.34 169 SER A C 1
ATOM 1279 O O . SER A 1 169 ? -30.762 3.843 -2.781 1.00 26.34 169 SER A O 1
ATOM 1281 N N . VAL A 1 170 ? -32.577 4.715 -1.794 1.00 31.30 170 VAL A N 1
ATOM 1282 C CA . VAL A 1 170 ? -33.566 3.958 -2.555 1.00 31.30 170 VAL A CA 1
ATOM 1283 C C . VAL A 1 170 ? -33.778 4.738 -3.848 1.00 31.30 170 VAL A C 1
ATOM 1285 O O . VAL A 1 170 ? -34.423 5.786 -3.824 1.00 31.30 170 VAL A O 1
ATOM 1288 N N . GLN A 1 171 ? -33.208 4.240 -4.942 1.00 30.64 171 GLN A N 1
ATOM 1289 C CA . GLN A 1 171 ? -33.756 4.368 -6.292 1.00 30.64 171 GLN A CA 1
ATOM 1290 C C . GLN A 1 171 ? -33.534 3.052 -7.027 1.00 30.64 171 GLN A C 1
ATOM 1292 O O . GLN A 1 171 ? -32.403 2.523 -6.941 1.00 30.64 171 GLN A O 1
#

InterPro domains:
  IPR002937 Amine oxidase [PF01593] (43-151)
  IPR036188 FAD/NAD(P)-binding domain superfamily [G3DSA:3.50.50.60] (1-169)
  IPR036188 FAD/NAD(P)-binding domain superfamily [SSF51905] (39-142)
  IPR050703 Flavin Monoamine Oxidase [PTHR43563] (2-153)

Organism: Gibberella nygamai (NCBI:txid42673)

Secondary structure (DSSP, 8-state):
--S-GGGS-HHHHHHHHHTT--SSS---THHHH-STTSTTS---TT-THHHHHHHHHHH-TTT--SS--EEEEEEETTEEEEEESS-EEEES-----S-HHHHTTSEEESPPPHHHHHHHHS-PPPP--------SS-GGGGGT--S-EE-SSSS-SEE------------

Sequence (171 aa):
MSAEGEDVSLLSAVINVARTGDPETKARMEMLTNVKNGSLEERIEGGPQNIAIKLAERLGSDTVRLQAPVRQIFQNDDGYLVVGDSFRVQAHKVIIAIPSTLAGRIVYQPPLPAARDQLCQSVPMGSIGKVIAIYKTSFWRNQGLSGEVASLEGVSQSTFYGPHQMQASVQ

pLDDT: mean 87.39, std 13.76, range [26.34, 98.38]

Foldseek 3Di:
DLDDPVLDDPVNVVVVQCVLDDPVGGRDPCQVPDCPPHVVVDADVVGPCVVVVVVDVVVDPVRDDPPWDWAEWEQDPQAIWTDTDPDIDDDNDDDDPDQLLVVLRHHYVVDDDPVSNVVNVSDDDGHDDDDDDDDPDPVVVVVVDQQWDADPDDDDRITHDDDDPPPPPDD

Radius of gyration: 21.72 Å; chains: 1; bounding box: 55×34×54 Å